Protein AF-A0A6A4ZCH8-F1 (afdb_monomer_lite)

pLDDT: mean 85.89, std 14.18, range [42.31, 97.75]

Radius of gyration: 20.68 Å; chains: 1; bounding box: 40×37×59 Å

Structure (mmCIF, N/CA/C/O backbone):
data_AF-A0A6A4ZCH8-F1
#
_entry.id   AF-A0A6A4ZCH8-F1
#
loop_
_atom_site.group_PDB
_atom_site.id
_atom_site.type_symbol
_atom_site.label_atom_id
_atom_site.label_alt_id
_atom_site.label_comp_id
_atom_site.label_asym_id
_atom_site.label_entity_id
_atom_site.label_seq_id
_atom_site.pdbx_PDB_ins_code
_atom_site.Cartn_x
_atom_site.Cartn_y
_atom_site.Cartn_z
_atom_site.occupancy
_atom_site.B_iso_or_equiv
_atom_site.auth_seq_id
_atom_site.auth_comp_id
_atom_site.auth_asym_id
_atom_site.auth_atom_id
_atom_site.pdbx_PDB_model_num
ATOM 1 N N . MET A 1 1 ? 14.611 3.017 -36.657 1.00 42.56 1 MET A N 1
ATOM 2 C CA . MET A 1 1 ? 15.796 3.720 -36.101 1.00 42.56 1 MET A CA 1
ATOM 3 C C . MET A 1 1 ? 15.612 5.231 -35.934 1.00 42.56 1 MET A C 1
ATOM 5 O O . MET A 1 1 ? 16.175 5.762 -34.991 1.00 42.56 1 MET A O 1
ATOM 9 N N . ALA A 1 2 ? 14.803 5.923 -36.749 1.00 42.31 2 ALA A N 1
ATOM 10 C CA . ALA A 1 2 ? 14.613 7.381 -36.646 1.00 42.31 2 ALA A CA 1
ATOM 11 C C . ALA A 1 2 ? 13.888 7.877 -35.369 1.00 42.31 2 ALA A C 1
ATOM 13 O O . ALA A 1 2 ? 14.090 9.011 -34.952 1.00 42.31 2 ALA A O 1
ATOM 14 N N . HIS A 1 3 ? 13.095 7.033 -34.698 1.00 43.25 3 HIS A N 1
ATOM 15 C CA . HIS A 1 3 ? 12.335 7.431 -33.501 1.00 43.25 3 HIS A CA 1
ATOM 16 C C . HIS A 1 3 ? 13.214 7.636 -32.246 1.00 43.25 3 HIS A C 1
ATOM 18 O O . HIS A 1 3 ? 12.870 8.424 -31.367 1.00 43.25 3 HIS A O 1
ATOM 24 N N . ARG A 1 4 ? 14.376 6.969 -32.162 1.00 46.78 4 ARG A N 1
ATOM 25 C CA . ARG A 1 4 ? 15.300 7.094 -31.016 1.00 46.78 4 ARG A CA 1
ATOM 26 C C . ARG A 1 4 ? 15.985 8.462 -30.946 1.00 46.78 4 ARG A C 1
ATOM 28 O O . ARG A 1 4 ? 16.340 8.896 -29.860 1.00 46.78 4 ARG A O 1
ATOM 35 N N . HIS A 1 5 ? 16.131 9.144 -32.081 1.00 45.66 5 HIS A N 1
ATOM 36 C CA . HIS A 1 5 ? 16.853 10.415 -32.165 1.00 45.66 5 HIS A CA 1
ATOM 37 C C . HIS A 1 5 ? 15.996 11.638 -31.795 1.00 45.66 5 HIS A C 1
ATOM 39 O O . HIS A 1 5 ? 16.537 12.700 -31.501 1.00 45.66 5 HIS A O 1
ATOM 45 N N . LEU A 1 6 ? 14.665 11.493 -31.794 1.00 48.25 6 LEU A N 1
ATOM 46 C CA . LEU A 1 6 ? 13.729 12.555 -31.402 1.00 48.25 6 LEU A CA 1
ATOM 47 C C . LEU A 1 6 ? 13.490 12.609 -29.886 1.00 48.25 6 LEU A C 1
ATOM 49 O O . LEU A 1 6 ? 13.132 13.658 -29.366 1.00 48.25 6 LEU A O 1
ATOM 53 N N . LEU A 1 7 ? 13.727 11.506 -29.169 1.00 52.22 7 LEU A N 1
ATOM 54 C CA . LEU A 1 7 ? 13.588 11.439 -27.708 1.00 52.22 7 LEU A CA 1
ATOM 55 C C . LEU A 1 7 ? 14.870 11.837 -26.959 1.00 52.22 7 LEU A C 1
ATOM 57 O O . LEU A 1 7 ? 14.805 12.143 -25.775 1.00 52.22 7 LEU A O 1
ATOM 61 N N . SER A 1 8 ? 16.022 11.884 -27.636 1.00 47.22 8 SER A N 1
ATOM 62 C CA . SER A 1 8 ? 17.296 12.304 -27.034 1.00 47.22 8 SER A CA 1
ATOM 63 C C . SER A 1 8 ? 17.428 13.821 -26.851 1.00 47.22 8 SER A C 1
ATOM 65 O O . SER A 1 8 ? 18.354 14.263 -26.186 1.00 47.22 8 SER A O 1
ATOM 67 N N . HIS A 1 9 ? 16.531 14.614 -27.448 1.00 45.59 9 HIS A N 1
ATOM 68 C CA . HIS A 1 9 ? 16.488 16.075 -27.299 1.00 45.59 9 HIS A CA 1
ATOM 69 C C . HIS A 1 9 ? 15.553 16.556 -26.183 1.00 45.59 9 HIS A C 1
ATOM 71 O O . HIS A 1 9 ? 15.500 17.753 -25.911 1.00 45.59 9 HIS A O 1
ATOM 77 N N . LEU A 1 10 ? 14.839 15.645 -25.514 1.00 52.84 10 LEU A N 1
ATOM 78 C CA . LEU A 1 10 ? 14.157 15.953 -24.262 1.00 52.84 10 LEU A CA 1
ATOM 79 C C . LEU A 1 10 ? 15.177 15.799 -23.121 1.00 52.84 10 LEU A C 1
ATOM 81 O O . LEU A 1 10 ? 15.120 14.857 -22.332 1.00 52.84 10 LEU A O 1
ATOM 85 N N . GLU A 1 11 ? 16.166 16.697 -23.074 1.00 52.75 11 GLU A N 1
ATOM 86 C CA . GLU A 1 11 ? 16.936 16.906 -21.848 1.00 52.75 11 GLU A CA 1
ATOM 87 C C . GLU A 1 11 ? 15.919 17.253 -20.764 1.00 52.75 11 GLU A C 1
ATOM 89 O O . GLU A 1 11 ? 15.255 18.290 -20.811 1.00 52.75 11 GLU A O 1
ATOM 94 N N . TRP A 1 12 ? 15.709 16.319 -19.838 1.00 52.81 12 TRP A N 1
ATOM 95 C CA . TRP A 1 12 ? 14.793 16.529 -18.734 1.00 52.81 12 TRP A CA 1
ATOM 96 C C . TRP A 1 12 ? 15.227 17.801 -18.003 1.00 52.81 12 TRP A C 1
ATOM 98 O O . TRP A 1 12 ? 16.414 17.930 -17.688 1.00 52.81 12 TRP A O 1
ATOM 108 N N . PRO A 1 13 ? 14.312 18.749 -17.728 1.00 57.28 13 PRO A N 1
ATOM 109 C CA . PRO A 1 13 ? 14.676 19.922 -16.956 1.00 57.28 13 PRO A CA 1
ATOM 110 C C . PRO A 1 13 ? 15.295 19.447 -15.631 1.00 57.28 13 PRO A C 1
ATOM 112 O O . PRO A 1 13 ? 14.800 18.474 -15.058 1.00 57.28 13 PRO A O 1
ATOM 115 N N . PRO A 1 14 ? 16.352 20.096 -15.114 1.00 56.94 14 PRO A N 1
ATOM 116 C CA . PRO A 1 14 ? 17.042 19.680 -13.882 1.00 56.94 14 PRO A CA 1
ATOM 117 C C . PRO A 1 14 ? 16.095 19.549 -12.671 1.00 56.94 14 PRO A C 1
ATOM 119 O O . PRO A 1 14 ? 16.378 18.842 -11.703 1.00 56.94 14 PRO A O 1
ATOM 122 N N . GLU A 1 15 ? 14.925 20.183 -12.754 1.00 59.00 15 GLU A N 1
ATOM 123 C CA . GLU A 1 15 ? 13.796 20.022 -11.841 1.00 59.00 15 GLU A CA 1
ATOM 124 C C . GLU A 1 15 ? 13.321 18.563 -11.719 1.00 59.00 15 GLU A C 1
ATOM 126 O O . GLU A 1 15 ? 13.003 18.119 -10.618 1.00 59.00 15 GLU A O 1
ATOM 131 N N . ALA A 1 16 ? 13.318 17.789 -12.808 1.00 63.53 16 ALA A N 1
ATOM 132 C CA . ALA A 1 16 ? 12.866 16.399 -12.831 1.00 63.53 16 ALA A CA 1
ATOM 133 C C . ALA A 1 16 ? 13.786 15.460 -12.036 1.00 63.53 16 ALA A C 1
ATOM 135 O O . ALA A 1 16 ? 13.301 14.605 -11.292 1.00 63.53 16 ALA A O 1
ATOM 136 N N . GLU A 1 17 ? 15.106 15.646 -12.120 1.00 63.34 17 GLU A N 1
ATOM 137 C CA . GLU A 1 17 ? 16.062 14.845 -11.344 1.00 63.34 17 GLU A CA 1
ATOM 138 C C . GLU A 1 17 ? 16.008 15.197 -9.849 1.00 63.34 17 GLU A C 1
ATOM 140 O O . GLU A 1 17 ? 16.001 14.309 -8.991 1.00 63.34 17 GLU A O 1
ATOM 145 N N . GLY A 1 18 ? 15.865 16.488 -9.523 1.00 67.94 18 GLY A N 1
ATOM 146 C CA . GLY A 1 18 ? 15.655 16.941 -8.146 1.00 67.94 18 GLY A CA 1
ATOM 147 C C . GLY A 1 18 ? 14.339 16.435 -7.541 1.00 67.94 18 GLY A C 1
ATOM 148 O O . GLY A 1 18 ? 14.295 16.080 -6.359 1.00 67.94 18 GLY A O 1
ATOM 149 N N . MET A 1 19 ? 13.272 16.357 -8.341 1.00 77.81 19 MET A N 1
ATOM 150 C CA . MET A 1 19 ? 11.987 15.785 -7.929 1.00 77.81 19 MET A CA 1
ATOM 151 C C . MET A 1 19 ? 12.079 14.277 -7.684 1.00 77.81 19 MET A C 1
ATOM 153 O O . MET A 1 19 ? 11.515 13.801 -6.698 1.00 77.81 19 MET A O 1
ATOM 157 N N . LEU A 1 20 ? 12.841 13.537 -8.497 1.00 82.75 20 LEU A N 1
ATOM 158 C CA . LEU A 1 20 ? 13.039 12.097 -8.316 1.00 82.75 20 LEU A CA 1
ATOM 159 C C . LEU A 1 20 ? 13.720 11.776 -6.980 1.00 82.75 20 LEU A C 1
ATOM 161 O O . LEU A 1 20 ? 13.224 10.946 -6.220 1.00 82.75 20 LEU A O 1
ATOM 165 N N . PHE A 1 21 ? 14.822 12.462 -6.657 1.00 83.50 21 PHE A N 1
ATOM 166 C CA . PHE A 1 21 ? 15.519 12.257 -5.383 1.00 83.50 21 PHE A CA 1
ATOM 167 C C . PHE A 1 21 ? 14.603 12.541 -4.187 1.00 83.50 21 PHE A C 1
ATOM 169 O O . PHE A 1 21 ? 14.501 11.729 -3.265 1.00 83.50 21 PHE A O 1
ATOM 176 N N . ARG A 1 22 ? 13.880 13.669 -4.220 1.00 87.94 22 ARG A N 1
ATOM 177 C CA . ARG A 1 22 ? 12.920 14.035 -3.166 1.00 87.94 22 ARG A CA 1
ATOM 178 C C . ARG A 1 22 ? 11.815 12.994 -3.019 1.00 87.94 22 ARG A C 1
ATOM 180 O O . ARG A 1 22 ? 11.452 12.660 -1.895 1.00 87.94 22 ARG A O 1
ATOM 187 N N . TYR A 1 23 ? 11.311 12.468 -4.131 1.00 89.12 23 TYR A N 1
ATOM 188 C CA . TYR A 1 23 ? 10.275 11.443 -4.137 1.00 89.12 23 TYR A CA 1
ATOM 189 C C . TYR A 1 23 ? 10.763 10.126 -3.521 1.00 89.12 23 TYR A C 1
ATOM 191 O O . TYR A 1 23 ? 10.093 9.575 -2.650 1.00 89.12 23 TYR A O 1
ATOM 199 N N . VAL A 1 24 ? 11.966 9.665 -3.880 1.00 92.25 24 VAL A N 1
ATOM 200 C CA . VAL A 1 24 ? 12.581 8.459 -3.294 1.00 92.25 24 VAL A CA 1
ATOM 201 C C . VAL A 1 24 ? 12.788 8.619 -1.789 1.00 92.25 24 VAL A C 1
ATOM 203 O O . VAL A 1 24 ? 12.418 7.732 -1.020 1.00 92.25 24 VAL A O 1
ATOM 206 N N . VAL A 1 25 ? 13.326 9.759 -1.347 1.00 93.44 25 VAL A N 1
ATOM 207 C CA . VAL A 1 25 ? 13.497 10.045 0.086 1.00 93.44 25 VAL A CA 1
ATOM 208 C C . VAL A 1 25 ? 12.144 10.056 0.798 1.00 93.44 25 VAL A C 1
ATOM 210 O O . VAL A 1 25 ? 12.000 9.419 1.841 1.00 93.44 25 VAL A O 1
ATOM 213 N N . ALA A 1 26 ? 11.137 10.721 0.228 1.00 94.56 26 ALA A N 1
ATOM 214 C CA . ALA A 1 26 ? 9.798 10.777 0.804 1.00 94.56 26 ALA A CA 1
ATOM 215 C C . ALA A 1 26 ? 9.174 9.381 0.945 1.00 94.56 26 ALA A C 1
ATOM 217 O O . ALA A 1 26 ? 8.614 9.066 1.995 1.00 94.56 26 ALA A O 1
ATOM 218 N N . LEU A 1 27 ? 9.313 8.522 -0.067 1.00 93.88 27 LEU A N 1
ATOM 219 C CA . LEU A 1 27 ? 8.819 7.149 -0.012 1.00 93.88 27 LEU A CA 1
ATOM 220 C C . LEU A 1 27 ? 9.573 6.297 1.017 1.00 93.88 27 LEU A C 1
ATOM 222 O O . LEU A 1 27 ? 8.938 5.548 1.755 1.00 93.88 27 LEU A O 1
ATOM 226 N N . ALA A 1 28 ? 10.901 6.420 1.106 1.00 95.44 28 ALA A N 1
ATOM 227 C CA . ALA A 1 28 ? 11.710 5.683 2.080 1.00 95.44 28 ALA A CA 1
ATOM 228 C C . ALA A 1 28 ? 11.351 6.072 3.518 1.00 95.44 28 ALA A C 1
ATOM 230 O O . ALA A 1 28 ? 11.129 5.207 4.368 1.00 95.44 28 ALA A O 1
ATOM 231 N N . VAL A 1 29 ? 11.216 7.374 3.777 1.00 96.38 29 VAL A N 1
ATOM 232 C CA . VAL A 1 29 ? 10.778 7.888 5.077 1.00 96.38 29 VAL A CA 1
ATOM 233 C C . VAL A 1 29 ? 9.337 7.461 5.363 1.00 96.38 29 VAL A C 1
ATOM 235 O O . VAL A 1 29 ? 9.047 7.009 6.467 1.00 96.38 29 VAL A O 1
ATOM 238 N N . SER A 1 30 ? 8.442 7.517 4.373 1.00 96.00 30 SER A N 1
ATOM 239 C CA . SER A 1 30 ? 7.061 7.037 4.504 1.00 96.00 30 SER A CA 1
ATOM 240 C C . SER A 1 30 ? 7.004 5.551 4.868 1.00 96.00 30 SER A C 1
ATOM 242 O O . SER A 1 30 ? 6.333 5.193 5.836 1.00 96.00 30 SER A O 1
ATOM 244 N N . ALA A 1 31 ? 7.743 4.688 4.164 1.00 95.94 31 ALA A N 1
ATOM 245 C CA . ALA A 1 31 ? 7.822 3.260 4.464 1.00 95.94 31 ALA A CA 1
ATOM 246 C C . ALA A 1 31 ? 8.366 3.013 5.883 1.00 95.94 31 ALA A C 1
ATOM 248 O O . ALA A 1 31 ? 7.784 2.244 6.645 1.00 95.94 31 ALA A O 1
ATOM 249 N N . GLY A 1 32 ? 9.432 3.716 6.277 1.00 95.25 32 GLY A N 1
ATOM 250 C CA . GLY A 1 32 ? 10.000 3.605 7.621 1.00 95.25 32 GLY A CA 1
ATOM 251 C C . GLY A 1 32 ? 9.029 4.040 8.722 1.00 95.25 32 GLY A C 1
ATOM 252 O O . GLY A 1 32 ? 8.837 3.317 9.699 1.00 95.25 32 GLY A O 1
ATOM 253 N N . MET A 1 33 ? 8.376 5.195 8.560 1.00 95.62 33 MET A N 1
ATOM 254 C CA . MET A 1 33 ? 7.428 5.721 9.547 1.00 95.62 33 MET A CA 1
ATOM 255 C C . MET A 1 33 ? 6.190 4.836 9.667 1.00 95.62 33 MET A C 1
ATOM 257 O O . MET A 1 33 ? 5.816 4.480 10.778 1.00 95.62 33 MET A O 1
ATOM 261 N N . THR A 1 34 ? 5.588 4.434 8.546 1.00 95.94 34 THR A N 1
ATOM 262 C CA . THR A 1 34 ? 4.388 3.578 8.537 1.00 95.94 34 THR A CA 1
ATOM 263 C C . THR A 1 34 ? 4.662 2.216 9.178 1.00 95.94 34 THR A C 1
ATOM 265 O O . THR A 1 34 ? 3.870 1.763 10.008 1.00 95.94 34 THR A O 1
ATOM 268 N N . LEU A 1 35 ? 5.817 1.605 8.891 1.00 94.81 35 LEU A N 1
ATOM 269 C CA . LEU A 1 35 ? 6.256 0.367 9.536 1.00 94.81 35 LEU A CA 1
ATOM 270 C C . LEU A 1 35 ? 6.502 0.561 11.038 1.00 94.81 35 LEU A C 1
ATOM 272 O O . LEU A 1 35 ? 6.028 -0.229 11.854 1.00 94.81 35 LEU A O 1
ATOM 276 N N . CYS A 1 36 ? 7.201 1.634 11.417 1.00 95.81 36 CYS A N 1
ATOM 277 C CA . CYS A 1 36 ? 7.450 1.966 12.817 1.00 95.81 36 CYS A CA 1
ATOM 278 C C . CYS A 1 36 ? 6.134 2.151 13.584 1.00 95.81 36 CYS A C 1
ATOM 280 O O . CYS A 1 36 ? 5.974 1.594 14.669 1.00 95.81 36 CYS A O 1
ATOM 282 N N . THR A 1 37 ? 5.151 2.851 13.011 1.00 94.25 37 THR A N 1
ATOM 283 C CA . THR A 1 37 ? 3.818 3.010 13.608 1.00 94.25 37 THR A CA 1
ATOM 284 C C . THR A 1 37 ? 3.121 1.660 13.787 1.00 94.25 37 THR A C 1
ATOM 286 O O . THR A 1 37 ? 2.575 1.405 14.862 1.00 94.25 37 THR A O 1
ATOM 289 N N . CYS A 1 38 ? 3.188 0.770 12.788 1.00 93.12 38 CYS A N 1
ATOM 290 C CA . CYS A 1 38 ? 2.625 -0.583 12.877 1.00 93.12 38 CYS A CA 1
ATOM 291 C C . CYS A 1 38 ? 3.160 -1.362 14.088 1.00 93.12 38 CYS A C 1
ATOM 293 O O . CYS A 1 38 ? 2.380 -2.029 14.761 1.00 93.12 38 CYS A O 1
ATOM 295 N N . PHE A 1 39 ? 4.455 -1.250 14.398 1.00 92.75 39 PHE A N 1
ATOM 296 C CA . PHE A 1 39 ? 5.066 -1.968 15.524 1.00 92.75 39 PHE A CA 1
ATOM 297 C C . PHE A 1 39 ? 4.951 -1.256 16.876 1.00 92.75 39 PHE A C 1
ATOM 299 O O . PHE A 1 39 ? 4.810 -1.915 17.903 1.00 92.75 39 PHE A O 1
ATOM 306 N N . THR A 1 40 ? 5.045 0.074 16.901 1.00 92.31 40 THR A N 1
ATOM 307 C CA . THR A 1 40 ? 5.157 0.844 18.154 1.00 92.31 40 THR A CA 1
ATOM 308 C C . THR A 1 40 ? 3.808 1.289 18.711 1.00 92.31 40 THR A C 1
ATOM 310 O O . THR A 1 40 ? 3.615 1.286 19.925 1.00 92.31 40 THR A O 1
ATOM 313 N N . VAL A 1 41 ? 2.862 1.655 17.842 1.00 92.94 41 VAL A N 1
ATOM 314 C CA . VAL A 1 41 ? 1.561 2.217 18.244 1.00 92.94 41 VAL A CA 1
ATOM 315 C C . VAL A 1 41 ? 0.504 1.123 18.355 1.00 92.94 41 VAL A C 1
ATOM 317 O O . VAL A 1 41 ? -0.287 1.094 19.300 1.00 92.94 41 VAL A O 1
ATOM 320 N N . PHE A 1 42 ? 0.486 0.196 17.400 1.00 91.12 42 PHE A N 1
ATOM 321 C CA . PHE A 1 42 ? -0.587 -0.781 17.276 1.00 91.12 42 PHE A CA 1
ATOM 322 C C . PHE A 1 42 ? -0.254 -2.096 17.980 1.00 91.12 42 PHE A C 1
ATOM 324 O O . PHE A 1 42 ? 0.262 -3.045 17.393 1.00 91.12 42 PHE A O 1
ATOM 331 N N . LYS A 1 43 ? -0.622 -2.186 19.261 1.00 91.06 43 LYS A N 1
ATOM 332 C CA . LYS A 1 43 ? -0.575 -3.456 19.999 1.00 91.06 43 LYS A CA 1
ATOM 333 C C . LYS A 1 43 ? -1.547 -4.462 19.384 1.00 91.06 43 LYS A C 1
ATOM 335 O O . LYS A 1 43 ? -2.736 -4.177 19.244 1.00 91.06 43 LYS A O 1
ATOM 340 N N . TRP A 1 44 ? -1.056 -5.659 19.078 1.00 87.56 44 TRP A N 1
ATOM 341 C CA . TRP A 1 44 ? -1.806 -6.688 18.349 1.00 87.56 44 TRP A CA 1
ATOM 342 C C . TRP A 1 44 ? -3.131 -7.095 19.010 1.00 87.56 44 TRP A C 1
ATOM 344 O O . TRP A 1 44 ? -4.120 -7.355 18.323 1.00 87.56 44 TRP A O 1
ATOM 354 N N . GLU A 1 45 ? -3.175 -7.102 20.342 1.00 87.88 45 GLU A N 1
ATOM 355 C CA . GLU A 1 45 ? -4.394 -7.376 21.111 1.00 87.88 45 GLU A CA 1
ATOM 356 C C . GLU A 1 45 ? -5.497 -6.350 20.818 1.00 87.88 45 GLU A C 1
ATOM 358 O O . GLU A 1 45 ? -6.651 -6.730 20.617 1.00 87.88 45 GLU A O 1
ATOM 363 N N . ASN A 1 46 ? -5.128 -5.071 20.700 1.00 86.62 46 ASN A N 1
ATOM 364 C CA . ASN A 1 46 ? -6.047 -3.970 20.407 1.00 86.62 46 ASN A CA 1
ATOM 365 C C . ASN A 1 46 ? -6.452 -3.943 18.931 1.00 86.62 46 ASN A C 1
ATOM 367 O O . ASN A 1 46 ? -7.610 -3.696 18.614 1.00 86.62 46 ASN A O 1
ATOM 371 N N . VAL A 1 47 ? -5.518 -4.248 18.025 1.00 88.94 47 VAL A N 1
ATOM 372 C CA . VAL A 1 47 ? -5.781 -4.330 16.576 1.00 88.94 47 VAL A CA 1
ATOM 373 C C . VAL A 1 47 ? -6.889 -5.338 16.274 1.00 88.94 47 VAL A C 1
ATOM 375 O O . VAL A 1 47 ? -7.737 -5.087 15.424 1.00 88.94 47 VAL A O 1
ATOM 378 N N . LYS A 1 48 ? -6.904 -6.473 16.982 1.00 87.50 48 LYS A N 1
ATOM 379 C CA . LYS A 1 48 ? -7.898 -7.537 16.780 1.00 87.50 48 LYS A CA 1
ATOM 380 C C . LYS A 1 48 ? -9.213 -7.313 17.516 1.00 87.50 48 LYS A C 1
ATOM 382 O O . LYS A 1 48 ? -10.243 -7.832 17.086 1.00 87.50 48 LYS A O 1
ATOM 387 N N . SER A 1 49 ? -9.180 -6.641 18.662 1.00 83.81 49 SER A N 1
ATOM 388 C CA . SER A 1 49 ? -10.365 -6.459 19.501 1.00 83.81 49 SER A CA 1
ATOM 389 C C . SER A 1 49 ? -11.185 -5.241 19.089 1.00 83.81 49 SER A C 1
ATOM 391 O O . SER A 1 49 ? -12.411 -5.281 19.187 1.00 83.81 49 SER A O 1
ATOM 393 N N . ASP A 1 50 ? -10.530 -4.198 18.581 1.00 87.88 50 ASP A N 1
ATOM 394 C CA . ASP A 1 50 ? -11.141 -2.910 18.303 1.00 87.88 50 ASP A CA 1
ATOM 395 C C . ASP A 1 50 ? -11.050 -2.544 16.817 1.00 87.88 50 ASP A C 1
ATOM 397 O O . ASP A 1 50 ? -9.981 -2.250 16.282 1.00 87.88 50 ASP A O 1
ATOM 401 N N . ALA A 1 51 ? -12.221 -2.481 16.176 1.00 87.94 51 ALA A N 1
ATOM 402 C CA . ALA A 1 51 ? -12.379 -2.109 14.775 1.00 87.94 51 ALA A CA 1
ATOM 403 C C . ALA A 1 51 ? -11.629 -0.832 14.364 1.00 87.94 51 ALA A C 1
ATOM 405 O O . ALA A 1 51 ? -10.996 -0.850 13.318 1.00 87.94 51 ALA A O 1
ATOM 406 N N . GLY A 1 52 ? -11.632 0.239 15.164 1.00 89.31 52 GLY A N 1
ATOM 407 C CA . GLY A 1 52 ? -10.947 1.473 14.760 1.00 89.31 52 GLY A CA 1
ATOM 408 C C . GLY A 1 52 ? -9.420 1.401 14.905 1.00 89.31 52 GLY A C 1
ATOM 409 O O . GLY A 1 52 ? -8.700 2.045 14.147 1.00 89.31 52 GLY A O 1
ATOM 410 N N . HIS A 1 53 ? -8.902 0.587 15.836 1.00 91.69 53 HIS A N 1
ATOM 411 C CA . HIS A 1 53 ? -7.467 0.284 15.896 1.00 91.69 53 HIS A CA 1
ATOM 412 C C . HIS A 1 53 ? -7.065 -0.617 14.724 1.00 91.69 53 HIS A C 1
ATOM 414 O O . HIS A 1 53 ? -6.051 -0.363 14.077 1.00 91.69 53 HIS A O 1
ATOM 420 N N . GLY A 1 54 ? -7.888 -1.624 14.417 1.00 93.12 54 GLY A N 1
ATOM 421 C CA . GLY A 1 54 ? -7.701 -2.522 13.282 1.00 93.12 54 GLY A CA 1
ATOM 422 C C . GLY A 1 54 ? -7.696 -1.799 11.936 1.00 93.12 54 GLY A C 1
ATOM 423 O O . GLY A 1 54 ? -6.791 -2.008 11.133 1.00 93.12 54 GLY A O 1
ATOM 424 N N . THR A 1 55 ? -8.650 -0.898 11.694 1.00 94.81 55 THR A N 1
ATOM 425 C CA . THR A 1 55 ? -8.734 -0.151 10.428 1.00 94.81 55 THR A CA 1
ATOM 426 C C . THR A 1 55 ? -7.553 0.791 10.254 1.00 94.81 55 THR A C 1
ATOM 428 O O . THR A 1 55 ? -6.973 0.836 9.175 1.00 94.81 55 THR A O 1
ATOM 431 N N . MET A 1 56 ? -7.142 1.500 11.312 1.00 94.94 56 MET A N 1
ATOM 432 C CA . MET A 1 56 ? -5.966 2.371 11.252 1.00 94.94 56 MET A CA 1
ATOM 433 C C . MET A 1 56 ? -4.683 1.576 11.023 1.00 94.94 56 MET A C 1
ATOM 435 O O . MET A 1 56 ? -3.875 1.968 10.186 1.00 94.94 56 MET A O 1
ATOM 439 N N . PHE A 1 57 ? -4.516 0.434 11.696 1.00 96.38 57 PHE A N 1
ATOM 440 C CA . PHE A 1 57 ? -3.396 -0.466 11.430 1.00 96.38 57 PHE A CA 1
ATOM 441 C C . PHE A 1 57 ? -3.345 -0.869 9.951 1.00 96.38 57 PHE A C 1
ATOM 443 O O . PHE A 1 57 ? -2.291 -0.768 9.328 1.00 96.38 57 PHE A O 1
ATOM 450 N N . MET A 1 58 ? -4.483 -1.254 9.364 1.00 96.69 58 MET A N 1
ATOM 451 C CA . MET A 1 58 ? -4.548 -1.634 7.951 1.00 96.69 58 MET A CA 1
ATOM 452 C C . MET A 1 58 ? -4.237 -0.470 7.003 1.00 96.69 58 MET A C 1
ATOM 454 O O . MET A 1 58 ? -3.572 -0.705 5.996 1.00 96.69 58 MET A O 1
ATOM 458 N N . VAL A 1 59 ? -4.627 0.772 7.327 1.00 96.88 59 VAL A N 1
ATOM 459 C CA 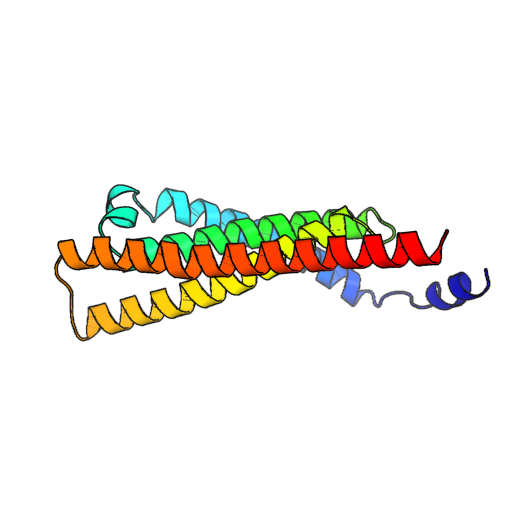. VAL A 1 59 ? -4.195 1.968 6.575 1.00 96.88 59 VAL A CA 1
ATOM 460 C C . VAL A 1 59 ? -2.670 2.043 6.547 1.00 96.88 59 VAL A C 1
ATOM 462 O O . VAL A 1 59 ? -2.089 2.074 5.466 1.00 96.88 59 VAL A O 1
ATOM 465 N N . PHE A 1 60 ? -2.017 2.038 7.714 1.00 97.06 60 PHE A N 1
ATOM 466 C CA . PHE A 1 60 ? -0.558 2.158 7.798 1.00 97.06 60 PHE A CA 1
ATOM 467 C C . PHE A 1 60 ? 0.158 0.981 7.136 1.00 97.06 60 PHE A C 1
ATOM 469 O O . PHE A 1 60 ? 1.143 1.187 6.432 1.00 97.06 60 PHE A O 1
ATOM 476 N N . PHE A 1 61 ? -0.353 -0.237 7.304 1.00 96.50 61 PHE A N 1
ATOM 477 C CA . PHE A 1 61 ? 0.209 -1.426 6.675 1.00 96.50 61 PHE A CA 1
ATOM 478 C C . PHE A 1 61 ? 0.107 -1.371 5.145 1.00 96.50 61 PHE A C 1
ATOM 480 O O . PHE A 1 61 ? 1.094 -1.607 4.451 1.00 96.50 61 PHE A O 1
ATOM 487 N N . CYS A 1 62 ? -1.057 -1.008 4.599 1.00 97.38 62 CYS A N 1
ATOM 488 C CA . CYS A 1 62 ? -1.224 -0.867 3.153 1.00 97.38 62 CYS A CA 1
ATOM 489 C C . CYS A 1 62 ? -0.351 0.267 2.601 1.00 97.38 62 CYS A C 1
ATOM 491 O O . CYS A 1 62 ? 0.243 0.112 1.538 1.00 97.38 62 CYS A O 1
ATOM 493 N N . TRP A 1 63 ? -0.216 1.367 3.348 1.00 97.00 63 TRP A N 1
ATOM 494 C CA . TRP A 1 63 ? 0.671 2.477 2.999 1.00 97.00 63 TRP A CA 1
ATOM 495 C C . TRP A 1 63 ? 2.140 2.063 2.976 1.00 97.00 63 TRP A C 1
ATOM 497 O O . TRP A 1 63 ? 2.865 2.430 2.056 1.00 97.00 63 TRP A O 1
ATOM 507 N N . PHE A 1 64 ? 2.572 1.253 3.943 1.00 97.50 64 PHE A N 1
ATOM 508 C CA . PHE A 1 64 ? 3.913 0.679 3.962 1.00 97.50 64 PHE A CA 1
ATOM 509 C C . PHE A 1 64 ? 4.182 -0.153 2.702 1.00 97.50 64 PHE A C 1
ATOM 511 O O . PHE A 1 64 ? 5.161 0.100 1.996 1.00 97.50 64 PHE A O 1
ATOM 518 N N . VAL A 1 65 ? 3.300 -1.110 2.389 1.00 97.19 65 VAL A N 1
ATOM 519 C CA . VAL A 1 65 ? 3.462 -1.983 1.214 1.00 97.19 65 VAL A CA 1
ATOM 520 C C . VAL A 1 65 ? 3.443 -1.170 -0.080 1.00 97.19 65 VAL A C 1
ATOM 522 O O . VAL A 1 65 ? 4.284 -1.390 -0.951 1.00 97.19 65 VAL A O 1
ATOM 525 N N . TRP A 1 66 ? 2.545 -0.188 -0.185 1.00 97.75 66 TRP A N 1
ATOM 526 C CA . TRP A 1 66 ? 2.489 0.730 -1.319 1.00 97.75 66 TRP A CA 1
ATOM 527 C C . TRP A 1 66 ? 3.791 1.521 -1.491 1.00 97.75 66 TRP A C 1
ATOM 529 O O . TRP A 1 66 ? 4.345 1.558 -2.592 1.00 97.75 66 TRP A O 1
ATOM 539 N N . SER A 1 67 ? 4.320 2.109 -0.414 1.00 96.94 67 SER A N 1
ATOM 540 C CA . SER A 1 67 ? 5.560 2.892 -0.456 1.00 96.94 67 SER A CA 1
ATOM 541 C C . SER A 1 67 ? 6.755 2.034 -0.876 1.00 96.94 67 SER A C 1
ATOM 543 O O . SER A 1 67 ? 7.555 2.466 -1.706 1.00 96.94 67 SER A O 1
ATOM 545 N N . VAL A 1 68 ? 6.858 0.798 -0.374 1.00 97.06 68 VAL A N 1
ATOM 546 C CA . VAL A 1 68 ? 7.906 -0.153 -0.783 1.00 97.06 68 VAL A CA 1
ATOM 547 C C . VAL A 1 68 ? 7.756 -0.553 -2.250 1.00 97.06 68 VAL A C 1
ATOM 549 O O . VAL A 1 68 ? 8.730 -0.487 -2.997 1.00 97.06 68 VAL A O 1
ATOM 552 N N . ALA A 1 69 ? 6.552 -0.917 -2.695 1.00 96.50 69 ALA A N 1
ATOM 553 C CA . ALA A 1 69 ? 6.307 -1.284 -4.090 1.00 96.50 69 ALA A CA 1
ATOM 554 C C . ALA A 1 69 ? 6.639 -0.126 -5.046 1.00 96.50 69 ALA A C 1
ATOM 556 O O . ALA A 1 69 ? 7.267 -0.333 -6.085 1.00 96.50 69 ALA A O 1
ATOM 557 N N . THR A 1 70 ? 6.305 1.105 -4.655 1.00 95.25 70 THR A N 1
ATOM 558 C CA . THR A 1 70 ? 6.604 2.319 -5.424 1.00 95.25 70 THR A CA 1
ATOM 559 C C . THR A 1 70 ? 8.104 2.621 -5.457 1.00 95.25 70 THR A C 1
ATOM 561 O O . THR A 1 70 ? 8.628 2.998 -6.507 1.00 95.25 70 THR A O 1
ATOM 564 N N . LEU A 1 71 ? 8.829 2.398 -4.355 1.00 94.38 71 LEU A N 1
ATOM 565 C CA . LEU A 1 71 ? 10.295 2.478 -4.331 1.00 94.38 71 LEU A CA 1
ATOM 566 C C . LEU A 1 71 ? 10.920 1.463 -5.279 1.00 94.38 71 LEU A C 1
ATOM 568 O O . LEU A 1 71 ? 11.733 1.836 -6.121 1.00 94.38 71 LEU A O 1
ATOM 572 N N . CYS A 1 72 ? 10.514 0.197 -5.180 1.00 94.06 72 CYS A N 1
ATOM 573 C CA . CYS A 1 72 ? 10.994 -0.855 -6.069 1.00 94.06 72 CYS A CA 1
ATOM 574 C C . CYS A 1 72 ? 10.711 -0.503 -7.532 1.00 94.06 72 CYS A C 1
ATOM 576 O O . CYS A 1 72 ? 11.604 -0.620 -8.365 1.00 94.06 72 CYS A O 1
ATOM 578 N N . ARG A 1 73 ? 9.511 0.003 -7.840 1.00 92.19 73 ARG A N 1
ATOM 579 C CA . ARG A 1 73 ? 9.142 0.449 -9.190 1.00 92.19 73 ARG A CA 1
ATOM 580 C C . ARG A 1 73 ? 10.059 1.563 -9.672 1.00 92.19 73 ARG A C 1
ATOM 582 O O . ARG A 1 73 ? 10.582 1.479 -10.775 1.00 92.19 73 ARG A O 1
ATOM 589 N N . THR A 1 74 ? 10.295 2.564 -8.829 1.00 90.31 74 THR A N 1
ATOM 590 C CA . THR A 1 74 ? 11.174 3.697 -9.144 1.00 90.31 74 THR A CA 1
ATOM 591 C C . THR A 1 74 ? 12.600 3.231 -9.435 1.00 90.31 74 THR A C 1
ATOM 593 O O . THR A 1 74 ? 13.198 3.673 -10.413 1.00 90.31 74 THR A O 1
ATOM 596 N N . LEU A 1 75 ? 13.129 2.292 -8.643 1.00 89.44 75 LEU A N 1
ATOM 597 C CA . LEU A 1 75 ? 14.444 1.697 -8.884 1.00 89.44 75 LEU A CA 1
ATOM 598 C C . LEU A 1 75 ? 14.481 0.930 -10.212 1.00 89.44 75 LEU A C 1
ATOM 600 O O . LEU A 1 75 ? 15.398 1.141 -10.998 1.00 89.44 75 LEU A O 1
ATOM 604 N N . VAL A 1 76 ? 13.472 0.099 -10.492 1.00 87.62 76 VAL A N 1
ATOM 605 C CA . VAL A 1 76 ? 13.390 -0.687 -11.735 1.00 87.62 76 VAL A CA 1
ATOM 606 C C . VAL A 1 76 ? 13.278 0.216 -12.965 1.00 87.62 76 VAL A C 1
ATOM 608 O O . VAL A 1 76 ? 13.947 -0.043 -13.962 1.00 87.62 76 VAL A O 1
ATOM 611 N N . VAL A 1 77 ? 12.474 1.282 -12.911 1.00 85.81 77 VAL A N 1
ATOM 612 C CA . VAL A 1 77 ? 12.383 2.282 -13.989 1.00 85.81 77 VAL A CA 1
ATOM 613 C C . VAL A 1 77 ? 13.742 2.946 -14.198 1.00 85.81 77 VAL A C 1
ATOM 615 O O . VAL A 1 77 ? 14.210 3.054 -15.328 1.00 85.81 77 VAL A O 1
ATOM 618 N N . TYR A 1 78 ? 14.415 3.343 -13.114 1.00 84.50 78 TYR A N 1
ATOM 619 C CA . TYR A 1 78 ? 15.720 3.993 -13.202 1.00 84.50 78 TYR A CA 1
ATOM 620 C C . TYR A 1 78 ? 16.793 3.082 -13.813 1.00 84.50 78 TYR A C 1
ATOM 622 O O . TYR A 1 78 ? 17.615 3.552 -14.595 1.00 84.50 78 TYR A O 1
ATOM 630 N N . THR A 1 79 ? 16.770 1.782 -13.505 1.00 84.31 79 THR A N 1
ATOM 631 C CA . THR A 1 79 ? 17.701 0.804 -14.093 1.00 84.31 79 THR A CA 1
ATOM 632 C C . THR A 1 79 ? 17.369 0.428 -15.539 1.00 84.31 79 THR A C 1
ATOM 634 O O . THR A 1 79 ? 18.246 -0.073 -16.232 1.00 84.31 79 THR A O 1
ATOM 637 N N . ASN A 1 80 ? 16.134 0.659 -16.002 1.00 81.88 80 ASN A N 1
ATOM 638 C CA . ASN A 1 80 ? 15.665 0.332 -17.355 1.00 81.88 80 ASN A CA 1
ATOM 639 C C . ASN A 1 80 ? 15.510 1.594 -18.216 1.00 81.88 80 ASN A C 1
ATOM 641 O O . ASN A 1 80 ? 14.406 1.966 -18.615 1.00 81.88 80 ASN A O 1
ATOM 645 N N . ASP A 1 81 ? 16.626 2.283 -18.464 1.00 77.81 81 ASP A N 1
ATOM 646 C CA . ASP A 1 81 ? 16.715 3.465 -19.337 1.00 77.81 81 ASP A CA 1
ATOM 647 C C . ASP A 1 81 ? 15.764 4.626 -18.975 1.00 77.81 81 ASP A C 1
ATOM 649 O O . ASP A 1 81 ? 15.523 5.515 -19.791 1.00 77.81 81 ASP A O 1
ATOM 653 N N . ARG A 1 82 ? 15.226 4.646 -17.743 1.00 75.19 82 ARG A N 1
ATOM 654 C CA . ARG A 1 82 ? 14.203 5.606 -17.285 1.00 75.19 82 ARG A CA 1
ATOM 655 C C . ARG A 1 82 ? 12.911 5.551 -18.116 1.00 75.19 82 ARG A C 1
ATOM 657 O O . ARG A 1 82 ? 12.132 6.504 -18.107 1.00 75.19 82 ARG A O 1
ATOM 664 N N . ILE A 1 83 ? 12.667 4.443 -18.819 1.00 74.44 83 ILE A N 1
ATOM 665 C CA . ILE A 1 83 ? 11.461 4.245 -19.623 1.00 74.44 83 ILE A CA 1
ATOM 666 C C . ILE A 1 83 ? 10.397 3.595 -18.739 1.00 74.44 83 ILE A C 1
ATOM 668 O O . ILE A 1 83 ? 10.430 2.398 -18.456 1.00 74.44 83 ILE A O 1
ATOM 672 N N . ASP A 1 84 ? 9.427 4.398 -18.313 1.00 75.12 84 ASP A N 1
ATOM 673 C CA . ASP A 1 84 ? 8.259 3.923 -17.574 1.00 75.12 84 ASP A CA 1
ATOM 674 C C . ASP A 1 84 ? 7.233 3.302 -18.536 1.00 75.12 84 ASP A C 1
ATOM 676 O O . ASP A 1 84 ? 6.264 3.938 -18.950 1.00 75.12 84 ASP A O 1
ATOM 680 N N . SER A 1 85 ? 7.503 2.065 -18.962 1.00 75.62 85 SER A N 1
ATOM 681 C CA . SER A 1 85 ? 6.648 1.310 -19.882 1.00 75.62 85 SER A CA 1
ATOM 682 C C . SER A 1 85 ? 6.040 0.081 -19.210 1.00 75.62 85 SER A C 1
ATOM 684 O O . SER A 1 85 ? 6.734 -0.722 -18.582 1.00 75.62 85 SER A O 1
ATOM 686 N N . LEU A 1 86 ? 4.736 -0.117 -19.427 1.00 79.38 86 LEU A N 1
ATOM 687 C CA . LEU A 1 86 ? 4.001 -1.326 -19.032 1.00 79.38 86 LEU A CA 1
ATOM 688 C C . LEU A 1 86 ? 4.358 -2.560 -19.885 1.00 79.38 86 LEU A C 1
ATOM 690 O O . LEU A 1 86 ? 3.857 -3.658 -19.627 1.00 79.38 86 LEU A O 1
ATOM 694 N N . GLU A 1 87 ? 5.218 -2.406 -20.893 1.00 79.75 87 GLU A N 1
ATOM 695 C CA . GLU A 1 87 ? 5.800 -3.530 -21.632 1.00 79.75 87 GLU A CA 1
ATOM 696 C C . GLU A 1 87 ? 6.800 -4.309 -20.770 1.00 79.75 87 GLU A C 1
ATOM 698 O O . GLU A 1 87 ? 6.908 -5.529 -20.898 1.00 79.75 87 GLU A O 1
ATOM 703 N N . HIS A 1 88 ? 7.496 -3.633 -19.849 1.00 83.44 88 HIS A N 1
ATOM 704 C CA . HIS A 1 88 ? 8.427 -4.296 -18.948 1.00 83.44 88 HIS A CA 1
ATOM 705 C C . HIS A 1 88 ? 7.659 -5.015 -17.832 1.00 83.44 88 HIS A C 1
ATOM 707 O O . HIS A 1 88 ? 7.046 -4.379 -16.971 1.00 83.44 88 HIS A O 1
ATOM 713 N N . LEU A 1 89 ? 7.757 -6.348 -17.800 1.00 87.44 89 LEU A N 1
ATOM 714 C CA . LEU A 1 89 ? 6.999 -7.221 -16.892 1.00 87.44 89 LEU A CA 1
ATOM 715 C C . LEU A 1 89 ? 7.070 -6.765 -15.424 1.00 87.44 89 LEU A C 1
ATOM 717 O O . LEU A 1 89 ? 6.044 -6.587 -14.774 1.00 87.44 89 LEU A O 1
ATOM 721 N N . THR A 1 90 ? 8.279 -6.498 -14.922 1.00 87.81 90 THR A N 1
ATOM 722 C CA . THR A 1 90 ? 8.486 -6.065 -13.531 1.00 87.81 90 THR A CA 1
ATOM 723 C C . THR A 1 90 ? 7.839 -4.713 -13.220 1.00 87.81 90 THR A C 1
ATOM 725 O O . THR A 1 90 ? 7.238 -4.566 -12.160 1.00 87.81 90 THR A O 1
ATOM 728 N N . ILE A 1 91 ? 7.929 -3.731 -14.129 1.00 88.88 91 ILE A N 1
ATOM 729 C CA . ILE A 1 91 ? 7.306 -2.409 -13.942 1.00 88.88 91 ILE A CA 1
ATOM 730 C C . ILE A 1 91 ? 5.788 -2.576 -13.920 1.00 88.88 91 ILE A C 1
ATOM 732 O O . ILE A 1 91 ? 5.133 -2.049 -13.027 1.00 88.88 91 ILE A O 1
ATOM 736 N N . ARG A 1 92 ? 5.238 -3.379 -14.837 1.00 91.38 92 ARG A N 1
ATOM 737 C CA . ARG A 1 92 ? 3.807 -3.685 -14.900 1.00 91.38 92 ARG A CA 1
ATOM 738 C C . ARG A 1 92 ? 3.285 -4.346 -13.624 1.00 91.38 92 ARG A C 1
ATOM 740 O O . ARG A 1 92 ? 2.303 -3.869 -13.061 1.00 91.38 92 ARG A O 1
ATOM 747 N N . HIS A 1 93 ? 3.937 -5.402 -13.134 1.00 93.25 93 HIS A N 1
ATOM 748 C CA . HIS A 1 93 ? 3.511 -6.084 -11.903 1.00 93.25 93 HIS A CA 1
ATOM 749 C C . HIS A 1 93 ? 3.612 -5.180 -10.678 1.00 93.25 93 HIS A C 1
ATOM 751 O O . HIS A 1 93 ? 2.695 -5.162 -9.859 1.00 93.25 93 HIS A O 1
ATOM 757 N N . LEU A 1 94 ? 4.675 -4.380 -10.572 1.00 93.75 94 LEU A N 1
ATOM 758 C CA . LEU A 1 94 ? 4.787 -3.392 -9.502 1.00 93.75 94 LEU A CA 1
ATOM 759 C C . LEU A 1 94 ? 3.688 -2.330 -9.601 1.00 93.75 94 LEU A C 1
ATOM 761 O O . LEU A 1 94 ? 3.113 -1.990 -8.573 1.00 93.75 94 LEU A O 1
ATOM 765 N N . THR A 1 95 ? 3.330 -1.881 -10.809 1.00 93.19 95 THR A N 1
ATOM 766 C CA . THR A 1 95 ? 2.184 -0.988 -11.029 1.00 93.19 95 THR A CA 1
ATOM 767 C C . THR A 1 95 ? 0.875 -1.628 -10.555 1.00 93.19 95 THR A C 1
ATOM 769 O O . THR A 1 95 ? 0.105 -0.983 -9.851 1.00 93.19 95 THR A O 1
ATOM 772 N N . PHE A 1 96 ? 0.618 -2.905 -10.856 1.00 95.62 96 PHE A N 1
ATOM 773 C CA . PHE A 1 96 ? -0.595 -3.586 -10.377 1.00 95.62 96 PHE A CA 1
ATOM 774 C C . PHE A 1 96 ? -0.665 -3.637 -8.850 1.00 95.62 96 PHE A C 1
ATOM 776 O O . PHE A 1 96 ? -1.724 -3.398 -8.263 1.00 95.62 96 PHE A O 1
ATOM 783 N N . VAL A 1 97 ? 0.469 -3.905 -8.198 1.00 95.94 97 VAL A N 1
ATOM 784 C CA . VAL A 1 97 ? 0.574 -3.886 -6.736 1.00 95.94 97 VAL A CA 1
ATOM 785 C C . VAL A 1 97 ? 0.312 -2.477 -6.202 1.00 95.94 97 VAL A C 1
ATOM 787 O O . VAL A 1 97 ? -0.522 -2.320 -5.310 1.00 95.94 97 VAL A O 1
ATOM 790 N N . THR A 1 98 ? 0.960 -1.444 -6.747 1.00 96.00 98 THR A N 1
ATOM 791 C CA . THR A 1 98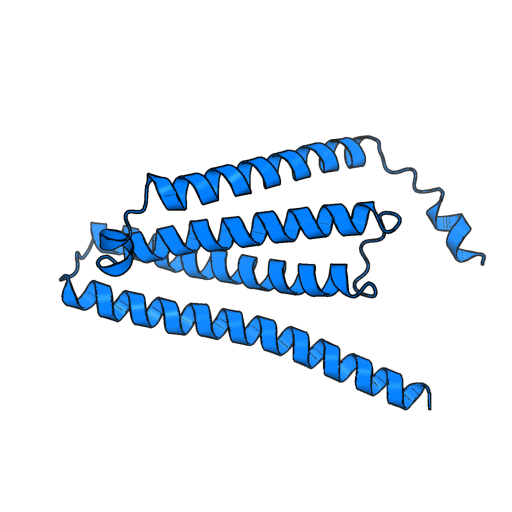 ? 0.767 -0.065 -6.275 1.00 96.00 98 THR A CA 1
ATOM 792 C C . THR A 1 98 ? -0.666 0.415 -6.480 1.00 96.00 98 THR A C 1
ATOM 794 O O . THR A 1 98 ? -1.231 1.000 -5.564 1.00 96.00 98 THR A O 1
ATOM 797 N N . GLU A 1 99 ? -1.300 0.114 -7.612 1.00 95.25 99 GLU A N 1
ATOM 798 C CA . GLU A 1 99 ? -2.707 0.464 -7.851 1.00 95.25 99 GLU A CA 1
ATOM 799 C C . GLU A 1 99 ? -3.638 -0.239 -6.858 1.00 95.25 99 GLU A C 1
ATOM 801 O O . GLU A 1 99 ? -4.509 0.384 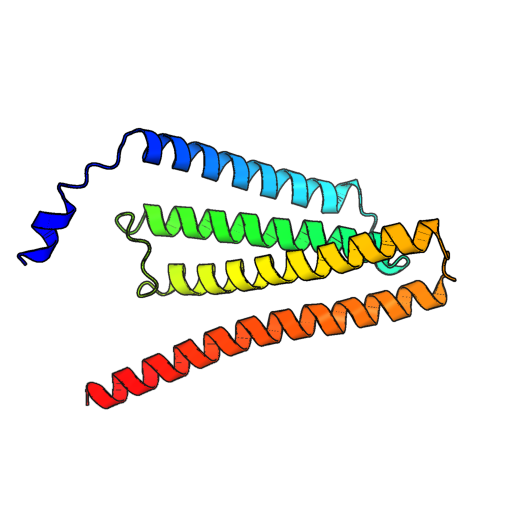-6.246 1.00 95.25 99 GLU A O 1
ATOM 806 N N . THR A 1 100 ? -3.418 -1.535 -6.628 1.00 97.06 100 THR A N 1
ATOM 807 C CA . THR A 1 100 ? -4.229 -2.322 -5.691 1.00 97.06 100 THR A CA 1
ATOM 808 C C . THR A 1 100 ? -4.133 -1.765 -4.272 1.00 97.06 100 THR A C 1
ATOM 810 O O . THR A 1 100 ? -5.155 -1.559 -3.612 1.00 97.06 100 THR A O 1
ATOM 813 N N . PHE A 1 101 ? -2.917 -1.487 -3.794 1.00 97.19 101 PHE A N 1
ATOM 814 C CA . PHE A 1 101 ? -2.718 -0.969 -2.444 1.00 97.19 101 PHE A CA 1
ATOM 815 C C . PHE A 1 101 ? -3.134 0.495 -2.301 1.00 97.19 101 PHE A C 1
ATOM 817 O O . PHE A 1 101 ? -3.643 0.850 -1.243 1.00 97.19 101 PHE A O 1
ATOM 824 N N . PHE A 1 102 ? -3.011 1.328 -3.339 1.00 95.62 102 PHE A N 1
ATOM 825 C CA . PHE A 1 102 ? -3.533 2.697 -3.307 1.00 95.62 102 PHE A CA 1
ATOM 826 C C . PHE A 1 102 ? -5.055 2.703 -3.121 1.00 95.62 102 PHE A C 1
ATOM 828 O O . PHE A 1 102 ? -5.575 3.373 -2.229 1.00 95.62 102 PHE A O 1
ATOM 835 N N . ASN A 1 103 ? -5.766 1.858 -3.873 1.00 97.19 103 ASN A N 1
ATOM 836 C CA . ASN A 1 103 ? -7.207 1.677 -3.704 1.00 97.19 103 ASN A CA 1
ATOM 837 C C . ASN A 1 103 ? -7.556 1.100 -2.322 1.00 97.19 103 ASN A C 1
ATOM 839 O O . ASN A 1 103 ? -8.489 1.571 -1.668 1.00 97.19 103 ASN A O 1
ATOM 843 N N . ALA A 1 104 ? -6.790 0.117 -1.836 1.00 97.38 104 ALA A N 1
ATOM 844 C CA . ALA A 1 104 ? -6.982 -0.443 -0.498 1.00 97.38 104 ALA A CA 1
ATOM 845 C C . ALA A 1 104 ? -6.826 0.626 0.595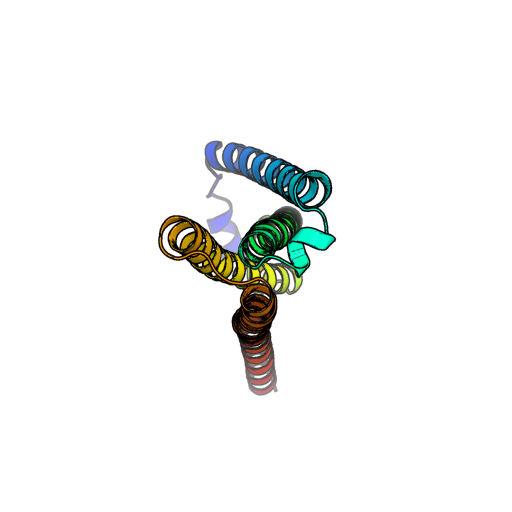 1.00 97.38 104 ALA A C 1
ATOM 847 O O . ALA A 1 104 ? -7.661 0.705 1.493 1.00 97.38 104 ALA A O 1
ATOM 848 N N . ILE A 1 105 ? -5.797 1.474 0.502 1.00 97.38 105 ILE A N 1
ATOM 849 C CA . ILE A 1 105 ? -5.572 2.604 1.409 1.00 97.38 105 ILE A CA 1
ATOM 850 C C . ILE A 1 105 ? -6.803 3.506 1.445 1.00 97.38 105 ILE A C 1
ATOM 852 O O . ILE A 1 105 ? -7.285 3.809 2.533 1.00 97.38 105 ILE A O 1
ATOM 856 N N . SER A 1 106 ? -7.342 3.903 0.287 1.00 97.19 106 SER A N 1
ATOM 857 C CA . SER A 1 106 ? -8.532 4.758 0.222 1.00 97.19 106 SER A CA 1
ATOM 858 C C . SER A 1 106 ? -9.735 4.125 0.924 1.00 97.19 106 SER A C 1
ATOM 860 O O . SER A 1 106 ? -10.399 4.784 1.724 1.00 97.19 106 SER A O 1
ATOM 862 N N . LEU A 1 107 ? -9.988 2.834 0.685 1.00 97.31 107 LEU A N 1
ATOM 863 C CA . LEU A 1 107 ? -11.070 2.091 1.338 1.00 97.31 107 LEU A CA 1
ATOM 864 C C . LEU A 1 107 ? -10.872 2.018 2.859 1.00 97.31 107 LEU A C 1
ATOM 866 O O . LEU A 1 107 ? -11.793 2.315 3.624 1.00 97.31 107 LEU A O 1
ATOM 870 N N . TRP A 1 108 ? -9.664 1.676 3.310 1.00 97.56 108 TRP A N 1
ATOM 871 C CA . TRP A 1 108 ? -9.333 1.614 4.732 1.00 97.56 108 TRP A CA 1
ATOM 872 C C . TRP A 1 108 ? -9.427 2.979 5.410 1.00 97.56 108 TRP A C 1
ATOM 874 O O . TRP A 1 108 ? -9.900 3.062 6.543 1.00 97.56 108 TRP A O 1
ATOM 884 N N . PHE A 1 109 ? -9.039 4.052 4.720 1.00 95.81 109 PHE A N 1
ATOM 885 C CA . PHE A 1 109 ? -9.109 5.414 5.239 1.00 95.81 109 PHE A CA 1
ATOM 886 C C . PHE A 1 109 ? -10.558 5.875 5.419 1.00 95.81 109 PHE A C 1
ATOM 888 O O . PHE A 1 109 ? -10.894 6.441 6.459 1.00 95.81 109 PHE A O 1
ATOM 895 N N . MET A 1 110 ? -11.441 5.564 4.463 1.00 96.38 110 MET A N 1
ATOM 896 C CA . MET A 1 110 ? -12.878 5.830 4.597 1.00 96.38 110 MET A CA 1
ATOM 897 C C . MET A 1 110 ? -13.473 5.122 5.816 1.00 96.38 110 MET A C 1
ATOM 899 O O . MET A 1 110 ? -14.182 5.740 6.612 1.00 96.38 110 MET A O 1
ATOM 903 N N . VAL A 1 111 ? -13.159 3.837 6.000 1.00 96.19 111 VAL A N 1
ATOM 904 C CA . VAL A 1 111 ? -13.669 3.079 7.148 1.00 96.19 111 VAL A CA 1
ATOM 905 C C . VAL A 1 111 ? -13.061 3.577 8.460 1.00 96.19 111 VAL A C 1
ATOM 907 O O . VAL A 1 111 ? -13.779 3.695 9.448 1.00 96.19 111 VAL A O 1
ATOM 910 N N . ALA A 1 112 ? -11.778 3.938 8.489 1.00 94.81 112 ALA A N 1
ATOM 911 C CA . ALA A 1 112 ? -11.155 4.526 9.671 1.00 94.81 112 ALA A CA 1
ATOM 912 C C . ALA A 1 112 ? -11.810 5.859 10.071 1.00 94.81 112 ALA A C 1
ATOM 914 O O . ALA A 1 112 ? -12.125 6.060 11.244 1.00 94.81 112 ALA A O 1
ATOM 915 N N . ALA A 1 113 ? -12.087 6.738 9.102 1.00 94.75 113 ALA A N 1
ATOM 916 C CA . ALA A 1 113 ? 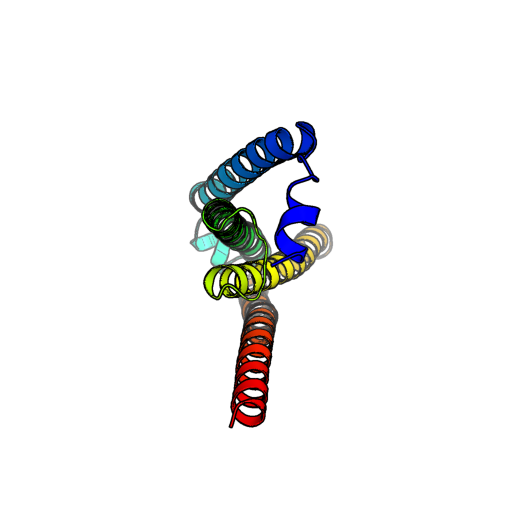-12.808 7.986 9.341 1.00 94.75 113 ALA A CA 1
ATOM 917 C C . ALA A 1 113 ? -14.221 7.726 9.891 1.00 94.75 113 ALA A C 1
ATOM 919 O O . ALA A 1 113 ? -14.633 8.347 10.874 1.00 94.75 113 ALA A O 1
ATOM 920 N N . TYR A 1 114 ? -14.930 6.749 9.319 1.00 93.88 114 TYR A N 1
ATOM 921 C CA . TYR A 1 114 ? -16.227 6.306 9.824 1.00 93.88 114 TYR A CA 1
ATOM 922 C C . TYR A 1 114 ? -16.143 5.775 11.265 1.00 93.88 114 TYR A C 1
ATOM 924 O O . TYR A 1 114 ? -16.981 6.115 12.098 1.00 93.88 114 TYR A O 1
ATOM 932 N N . GLU A 1 115 ? -15.127 4.977 11.599 1.00 93.31 115 GLU A N 1
ATOM 933 C CA . GLU A 1 115 ? -14.905 4.467 12.955 1.00 93.31 115 GLU A CA 1
ATOM 934 C C . GLU A 1 115 ? -14.614 5.595 13.955 1.00 93.31 115 GLU A C 1
ATOM 936 O O . GLU A 1 115 ? -15.145 5.569 15.067 1.00 93.31 115 GLU A O 1
ATOM 941 N N . PHE A 1 116 ? -13.834 6.610 13.573 1.00 90.44 116 PHE A N 1
ATOM 942 C CA . PHE A 1 116 ? -13.585 7.780 14.419 1.00 90.44 116 PHE A CA 1
ATOM 943 C C . PHE A 1 116 ? -14.851 8.590 14.675 1.00 90.44 116 PHE A C 1
ATOM 945 O O . PHE A 1 116 ? -15.173 8.871 15.832 1.00 90.44 116 PHE A O 1
ATOM 952 N N . GLN A 1 117 ? -15.606 8.901 13.620 1.00 92.31 117 GLN A N 1
ATOM 953 C CA . GLN A 1 117 ? -16.880 9.600 13.745 1.00 92.31 117 GLN A CA 1
ATOM 954 C C . GLN A 1 117 ? -17.858 8.799 14.610 1.00 92.31 117 GLN A C 1
ATOM 956 O O . GLN A 1 117 ? -18.495 9.342 15.514 1.00 92.31 117 GLN A O 1
ATOM 961 N N . ARG A 1 118 ? -17.966 7.488 14.374 1.00 90.12 118 ARG A N 1
ATOM 962 C CA . ARG A 1 118 ? -18.894 6.643 15.119 1.00 90.12 118 ARG A CA 1
ATOM 963 C C . ARG A 1 118 ? -18.498 6.517 16.585 1.00 90.12 118 ARG A C 1
ATOM 965 O O . ARG A 1 118 ? -19.380 6.560 17.429 1.00 90.12 118 ARG A O 1
ATOM 972 N N . ARG A 1 119 ? -17.210 6.402 16.917 1.00 87.38 119 ARG A N 1
ATOM 973 C CA . ARG A 1 119 ? -16.757 6.397 18.319 1.00 87.38 119 ARG A CA 1
ATOM 974 C C . ARG A 1 119 ? -17.173 7.664 19.067 1.00 87.38 119 ARG A C 1
ATOM 976 O O . ARG A 1 119 ? -17.508 7.565 20.241 1.00 87.38 119 ARG A O 1
ATOM 983 N N . ALA A 1 120 ? -17.176 8.817 18.395 1.00 88.38 120 ALA A N 1
ATOM 984 C CA . ALA A 1 120 ? -17.598 10.082 18.990 1.00 88.38 120 ALA A CA 1
ATOM 985 C C . ALA A 1 120 ? -19.124 10.189 19.171 1.00 88.38 120 ALA A C 1
ATOM 987 O O . ALA A 1 120 ? -19.573 10.775 20.151 1.00 88.38 120 ALA A O 1
ATOM 988 N N . LEU A 1 121 ? -19.916 9.637 18.243 1.00 89.94 121 LEU A N 1
ATOM 989 C CA . LEU A 1 121 ? -21.377 9.811 18.225 1.00 89.94 121 LEU A CA 1
ATOM 990 C C . LEU A 1 121 ? -22.157 8.641 18.847 1.00 89.94 121 LEU A C 1
ATOM 992 O O . LEU A 1 121 ? -23.111 8.862 19.585 1.00 89.94 121 LEU A O 1
ATOM 996 N N . CYS A 1 122 ? -21.766 7.402 18.548 1.00 86.50 122 CYS A N 1
ATOM 997 C CA . CYS A 1 122 ? -22.467 6.172 18.925 1.00 86.50 122 CYS A CA 1
ATOM 998 C C . CYS A 1 122 ? -21.456 5.044 19.236 1.00 86.50 122 CYS A C 1
ATOM 1000 O O . CYS A 1 122 ? -21.179 4.204 18.366 1.00 86.50 122 CYS A O 1
ATOM 1002 N N . PRO A 1 123 ? -20.879 5.000 20.453 1.00 84.88 123 PRO A N 1
ATOM 1003 C CA . PRO A 1 123 ? -19.913 3.973 20.835 1.00 84.88 123 PRO A CA 1
ATOM 1004 C C . PRO A 1 123 ? -20.529 2.566 20.782 1.00 84.88 123 PRO A C 1
ATOM 1006 O O . PRO A 1 123 ? -21.729 2.375 20.979 1.00 84.88 123 PRO A O 1
ATOM 1009 N N . ARG A 1 124 ? -19.701 1.564 20.472 1.00 82.44 124 ARG A N 1
ATOM 1010 C CA . ARG A 1 124 ? -20.131 0.193 20.163 1.00 82.44 124 ARG A CA 1
ATOM 1011 C C . ARG A 1 124 ? -19.672 -0.793 21.244 1.00 82.44 124 ARG A C 1
ATOM 1013 O O . ARG A 1 124 ? -18.631 -0.613 21.863 1.00 82.44 124 ARG A O 1
ATOM 1020 N N . ASN A 1 125 ? -20.434 -1.874 21.420 1.00 80.44 125 ASN A N 1
ATOM 1021 C CA . ASN A 1 125 ? -20.087 -2.980 22.321 1.00 80.44 125 ASN A CA 1
ATOM 1022 C C . ASN A 1 125 ? -18.963 -3.857 21.737 1.00 80.44 125 ASN A C 1
ATOM 1024 O O . ASN A 1 125 ? -18.947 -4.134 20.536 1.00 80.44 125 ASN A O 1
ATOM 1028 N N . GLU A 1 126 ? -18.084 -4.400 22.582 1.00 75.31 126 GLU A N 1
ATOM 1029 C CA . GLU A 1 126 ? -16.873 -5.139 22.171 1.00 75.31 126 GLU A CA 1
ATOM 1030 C C . GLU A 1 126 ? -17.114 -6.286 21.171 1.00 75.31 126 GLU A C 1
ATOM 1032 O O . GLU A 1 126 ? -16.394 -6.418 20.180 1.00 75.31 126 GLU A O 1
ATOM 1037 N N . ARG A 1 127 ? -18.163 -7.104 21.360 1.00 77.31 127 ARG A N 1
ATOM 1038 C CA . ARG A 1 127 ? -18.495 -8.198 20.419 1.00 77.31 127 ARG A CA 1
ATOM 1039 C C . ARG A 1 127 ? -18.787 -7.682 19.010 1.00 77.31 127 ARG A C 1
ATOM 1041 O O . ARG A 1 127 ? -18.421 -8.318 18.027 1.00 77.31 127 ARG A O 1
ATOM 1048 N N . SER A 1 128 ? -19.416 -6.515 18.912 1.00 81.31 128 SER A N 1
ATOM 1049 C CA . SER A 1 128 ? -19.748 -5.896 17.633 1.00 81.31 128 SER A CA 1
ATOM 1050 C C . SER A 1 128 ? -18.502 -5.324 16.940 1.00 81.31 128 SER A C 1
ATOM 1052 O O . SER A 1 128 ? -18.466 -5.310 15.711 1.00 81.31 128 SER A O 1
ATOM 1054 N N . HIS A 1 129 ? -17.451 -4.925 17.679 1.00 85.81 129 HIS A N 1
ATOM 1055 C CA . HIS A 1 129 ? -16.177 -4.495 17.076 1.00 85.81 129 HIS A CA 1
ATOM 1056 C C . HIS A 1 129 ? -15.523 -5.628 16.278 1.00 85.81 129 HIS A C 1
ATOM 1058 O O . HIS A 1 129 ? -15.181 -5.426 15.114 1.00 85.81 129 HIS A O 1
ATOM 1064 N N . ARG A 1 130 ? -15.412 -6.829 16.859 1.00 85.19 130 ARG A N 1
ATOM 1065 C CA . ARG A 1 130 ? -14.770 -7.979 16.196 1.00 85.19 130 ARG A CA 1
ATOM 1066 C C . ARG A 1 130 ? -15.504 -8.418 14.932 1.00 85.19 130 ARG A C 1
ATOM 1068 O O . ARG A 1 130 ? -14.878 -8.619 13.891 1.00 85.19 130 ARG A O 1
ATOM 1075 N N . THR A 1 131 ? -16.830 -8.532 15.006 1.00 88.88 131 THR A N 1
ATOM 1076 C CA . THR A 1 131 ? -17.648 -8.901 13.844 1.00 88.88 131 THR A CA 1
ATOM 1077 C C . THR A 1 131 ? -17.515 -7.858 12.740 1.00 88.88 131 THR A C 1
ATOM 1079 O O . THR A 1 131 ? -17.317 -8.213 11.583 1.00 88.88 131 THR A O 1
ATOM 1082 N N . CYS A 1 132 ? -17.556 -6.570 13.086 1.00 90.19 132 CYS A N 1
ATOM 1083 C CA . CYS A 1 132 ? -17.437 -5.503 12.097 1.00 90.19 132 CYS A CA 1
ATOM 1084 C C . CYS A 1 132 ? -16.050 -5.457 11.447 1.00 90.19 132 CYS A C 1
ATOM 1086 O O . CYS A 1 132 ? -15.959 -5.326 10.232 1.00 90.19 132 CYS A O 1
ATOM 1088 N N . LEU A 1 133 ? -14.980 -5.616 12.233 1.00 91.88 133 LEU A N 1
ATOM 1089 C CA . LEU A 1 133 ? -13.619 -5.682 11.704 1.00 91.88 133 LEU A CA 1
ATOM 1090 C C . LEU A 1 133 ? -13.461 -6.857 10.733 1.00 91.88 133 LEU A C 1
ATOM 1092 O O . LEU A 1 133 ? -12.884 -6.693 9.665 1.00 91.88 133 LEU A O 1
ATOM 1096 N N . THR A 1 134 ? -14.028 -8.018 11.068 1.00 91.94 134 THR A N 1
ATOM 1097 C CA . THR A 1 134 ? -14.027 -9.189 10.178 1.00 91.94 134 THR A CA 1
ATOM 1098 C C . THR A 1 134 ? -14.712 -8.868 8.849 1.00 91.94 134 THR A C 1
ATOM 1100 O O . THR A 1 134 ? -14.162 -9.161 7.791 1.00 91.94 134 THR A O 1
ATOM 1103 N N . TRP A 1 135 ? -15.869 -8.201 8.886 1.00 95.25 135 TRP A N 1
ATOM 1104 C CA . TRP A 1 135 ? -16.556 -7.759 7.671 1.00 95.25 135 TRP A CA 1
ATOM 1105 C C . TRP A 1 135 ? -15.741 -6.755 6.856 1.00 95.25 135 TRP A C 1
ATOM 1107 O O . TRP A 1 135 ? -15.674 -6.896 5.639 1.00 95.25 135 TRP A O 1
ATOM 1117 N N . TYR A 1 136 ? -15.076 -5.788 7.492 1.00 95.31 136 TYR A N 1
ATOM 1118 C CA . TYR A 1 136 ? -14.193 -4.861 6.779 1.00 95.31 136 TYR A CA 1
ATOM 1119 C C . TYR A 1 136 ? -13.030 -5.584 6.101 1.00 95.31 136 TYR A C 1
ATOM 1121 O O . TYR A 1 136 ? -12.750 -5.318 4.936 1.00 95.31 136 TYR A O 1
ATOM 1129 N N . MET A 1 137 ? -12.394 -6.532 6.796 1.00 94.56 137 MET A N 1
ATOM 1130 C CA . MET A 1 137 ? -11.306 -7.340 6.237 1.00 94.56 137 MET A CA 1
ATOM 1131 C C . MET A 1 137 ? -11.774 -8.152 5.028 1.00 94.56 137 MET A C 1
ATOM 1133 O O . MET A 1 137 ? -11.081 -8.181 4.015 1.00 94.56 137 MET A O 1
ATOM 1137 N N . LEU A 1 138 ? -12.953 -8.778 5.112 1.00 95.94 138 LEU A N 1
ATOM 1138 C CA . LEU A 1 138 ? -13.519 -9.554 4.008 1.00 95.94 138 LEU A CA 1
ATOM 1139 C C . LEU A 1 138 ? -13.887 -8.672 2.813 1.00 95.94 138 LEU A C 1
ATOM 1141 O O . LEU A 1 138 ? -13.550 -9.014 1.685 1.00 95.94 138 LEU A O 1
ATOM 1145 N N . LEU A 1 139 ? -14.552 -7.539 3.047 1.00 97.00 139 LEU A N 1
ATOM 1146 C CA . LEU A 1 139 ? -15.004 -6.655 1.974 1.00 97.00 139 LEU A CA 1
ATOM 1147 C C . LEU A 1 139 ? -13.832 -5.945 1.300 1.00 97.00 139 LEU A C 1
ATOM 1149 O O . LEU A 1 139 ? -13.675 -6.046 0.088 1.00 97.00 139 LEU A O 1
ATOM 1153 N N . ILE A 1 140 ? -12.989 -5.255 2.070 1.00 97.31 140 ILE A N 1
ATOM 1154 C CA . ILE A 1 140 ? -11.871 -4.493 1.507 1.00 97.31 140 ILE A CA 1
ATOM 1155 C C . ILE A 1 140 ? -10.821 -5.450 0.948 1.00 97.31 140 ILE A C 1
ATOM 1157 O O . ILE A 1 140 ? -10.388 -5.275 -0.185 1.00 97.31 140 ILE A O 1
ATOM 1161 N N . GLY A 1 141 ? -10.468 -6.504 1.691 1.00 94.88 141 GLY A N 1
ATOM 1162 C CA . GLY A 1 141 ? -9.537 -7.523 1.210 1.00 94.88 141 GLY A CA 1
ATOM 1163 C C . GLY A 1 141 ? -10.049 -8.230 -0.045 1.00 94.88 141 GLY A C 1
ATOM 1164 O O . GLY A 1 141 ? -9.293 -8.401 -0.998 1.00 94.88 141 GLY A O 1
ATOM 1165 N N . GLY A 1 142 ? -11.339 -8.575 -0.089 1.00 95.81 142 GLY A N 1
ATOM 1166 C CA . GLY A 1 142 ? -11.976 -9.175 -1.260 1.00 95.81 142 GLY A CA 1
ATOM 1167 C C . GLY A 1 142 ? -11.957 -8.256 -2.481 1.00 95.81 142 GLY A C 1
ATOM 1168 O O . GLY A 1 142 ? -11.587 -8.700 -3.565 1.00 95.81 142 GLY A O 1
ATOM 1169 N N . VAL A 1 143 ? -12.278 -6.970 -2.309 1.00 96.94 143 VAL A N 1
ATOM 1170 C CA . VAL A 1 143 ? -12.194 -5.970 -3.387 1.00 96.94 143 VAL A CA 1
ATOM 1171 C C . VAL A 1 143 ? -10.753 -5.806 -3.872 1.00 96.94 143 VAL A C 1
ATOM 1173 O O . VAL A 1 143 ? -10.520 -5.827 -5.077 1.00 96.94 143 VAL A O 1
ATOM 1176 N N . SER A 1 144 ? -9.774 -5.710 -2.968 1.00 96.31 144 SER A N 1
ATOM 1177 C CA . SER A 1 144 ? -8.356 -5.603 -3.336 1.00 96.31 144 SER A CA 1
ATOM 1178 C C . SER A 1 144 ? -7.862 -6.825 -4.116 1.00 96.31 144 SER A C 1
ATOM 1180 O O . SER A 1 144 ? -7.204 -6.669 -5.142 1.00 96.31 144 SER A O 1
ATOM 1182 N N . ILE A 1 145 ? -8.214 -8.040 -3.68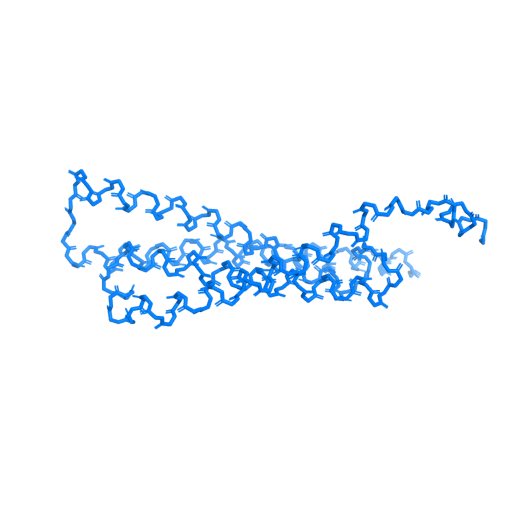2 1.00 96.00 145 ILE A N 1
ATOM 1183 C CA . ILE A 1 145 ? -7.892 -9.270 -4.422 1.00 96.00 145 ILE A CA 1
ATOM 1184 C C . ILE A 1 145 ? -8.588 -9.262 -5.787 1.00 96.00 145 ILE A C 1
ATOM 1186 O O . ILE A 1 145 ? -7.957 -9.588 -6.788 1.00 96.00 145 ILE A O 1
ATOM 1190 N N . GLY A 1 146 ? -9.857 -8.852 -5.845 1.00 96.62 146 GLY A N 1
ATOM 1191 C CA . GLY A 1 146 ? -10.617 -8.747 -7.089 1.00 96.62 146 GLY A CA 1
ATOM 1192 C C . GLY A 1 146 ? -9.967 -7.806 -8.105 1.00 96.62 146 GLY A C 1
ATOM 1193 O O . GLY A 1 146 ? -9.839 -8.176 -9.269 1.00 96.62 146 GLY A O 1
ATOM 1194 N N . ILE A 1 147 ? -9.494 -6.634 -7.665 1.00 95.06 147 ILE A N 1
ATOM 1195 C CA . ILE A 1 147 ? -8.754 -5.682 -8.511 1.00 95.06 147 ILE A CA 1
ATOM 1196 C C . ILE A 1 147 ? -7.478 -6.329 -9.054 1.00 95.06 147 ILE A C 1
ATOM 1198 O O . ILE A 1 147 ? -7.254 -6.317 -10.264 1.00 95.06 147 ILE A O 1
ATOM 1202 N N . LEU A 1 148 ? -6.665 -6.936 -8.185 1.00 94.75 148 LEU A N 1
ATOM 1203 C CA . LEU A 1 148 ? -5.410 -7.564 -8.598 1.00 94.75 148 LEU A CA 1
ATOM 1204 C C . LEU A 1 148 ? -5.646 -8.701 -9.601 1.00 94.75 148 LEU A C 1
ATOM 1206 O O . LEU A 1 148 ? -4.977 -8.771 -10.630 1.00 94.75 148 LEU A O 1
ATOM 1210 N N . VAL A 1 149 ? -6.624 -9.569 -9.331 1.00 95.44 149 VAL A N 1
ATOM 1211 C CA . VAL A 1 149 ? -7.005 -10.664 -10.233 1.00 95.44 149 VAL A CA 1
ATOM 1212 C C . VAL A 1 149 ? -7.499 -10.119 -11.569 1.00 95.44 149 VAL A C 1
ATOM 1214 O O . VAL A 1 149 ? -7.096 -10.634 -12.606 1.00 95.44 149 VAL A O 1
ATOM 1217 N N . ALA A 1 150 ? -8.321 -9.066 -11.575 1.00 95.00 150 ALA A N 1
ATOM 1218 C CA . ALA A 1 150 ? -8.804 -8.464 -12.813 1.00 95.00 150 ALA A CA 1
ATOM 1219 C C . ALA A 1 150 ? -7.647 -7.935 -13.678 1.00 95.00 150 ALA A C 1
ATOM 1221 O O . ALA A 1 150 ? -7.612 -8.209 -14.876 1.00 95.00 150 ALA A O 1
ATOM 1222 N N . LEU A 1 151 ? -6.671 -7.247 -13.075 1.00 92.88 151 LEU A N 1
ATOM 1223 C CA . LEU A 1 151 ? -5.483 -6.752 -13.782 1.00 92.88 151 LEU A CA 1
ATOM 1224 C C . LEU A 1 151 ? -4.650 -7.896 -14.382 1.00 92.88 151 LEU A C 1
ATOM 1226 O O . LEU A 1 151 ? -4.243 -7.815 -15.541 1.00 92.88 151 LEU A O 1
ATOM 1230 N N . LEU A 1 152 ? -4.461 -8.989 -13.637 1.00 92.06 152 LEU A N 1
ATOM 1231 C CA . LEU A 1 152 ? -3.751 -10.181 -14.117 1.00 92.06 152 LEU A CA 1
ATOM 1232 C C . LEU A 1 152 ? -4.511 -10.915 -15.233 1.00 92.06 152 LEU A C 1
ATOM 1234 O O . LEU A 1 152 ? -3.903 -11.400 -16.185 1.00 92.06 152 LEU A O 1
ATOM 1238 N N . VAL A 1 153 ? -5.842 -10.988 -15.150 1.00 93.44 153 VAL A N 1
ATOM 1239 C CA . VAL A 1 153 ? -6.678 -11.581 -16.205 1.00 93.44 153 VAL A CA 1
ATOM 1240 C C . VAL A 1 153 ? -6.606 -10.746 -17.481 1.00 93.44 153 VAL A C 1
ATOM 1242 O O . VAL A 1 153 ? -6.472 -11.313 -18.563 1.00 93.44 153 VAL A O 1
ATOM 1245 N N . ILE A 1 154 ? -6.648 -9.415 -17.370 1.00 91.62 154 ILE A N 1
ATOM 1246 C CA . ILE A 1 154 ? -6.484 -8.507 -18.514 1.00 91.62 154 ILE A CA 1
ATOM 1247 C C . ILE A 1 154 ? -5.102 -8.692 -19.151 1.00 91.62 154 ILE A C 1
ATOM 1249 O O . ILE A 1 154 ? -5.005 -8.783 -20.374 1.00 91.62 154 ILE A O 1
ATOM 1253 N N . GLU A 1 155 ? -4.043 -8.805 -18.343 1.00 90.38 155 GLU A N 1
ATOM 1254 C CA . GLU A 1 155 ? -2.691 -9.102 -18.828 1.00 90.38 155 GLU A CA 1
ATOM 1255 C C . GLU A 1 155 ? -2.652 -10.425 -19.605 1.00 90.38 155 GLU A C 1
ATOM 1257 O O . GLU A 1 155 ? -2.171 -10.461 -20.737 1.00 90.38 155 GLU A O 1
ATOM 1262 N N . TYR A 1 156 ? -3.194 -11.499 -19.028 1.00 89.25 156 TYR A N 1
ATOM 1263 C CA . TYR A 1 156 ? -3.205 -12.821 -19.653 1.00 89.25 156 TYR A CA 1
ATOM 1264 C C . TYR A 1 156 ? -4.039 -12.864 -20.941 1.00 89.25 156 TYR A C 1
ATOM 1266 O O . TYR A 1 156 ? -3.642 -13.473 -21.932 1.00 89.25 156 TYR A O 1
ATOM 1274 N N . ALA A 1 157 ? -5.192 -12.194 -20.960 1.00 89.12 157 ALA A N 1
ATOM 1275 C CA . ALA A 1 157 ? -6.008 -12.080 -22.163 1.00 89.12 157 ALA A CA 1
ATOM 1276 C C . ALA A 1 157 ? -5.272 -11.299 -23.266 1.00 89.12 157 ALA A C 1
ATOM 1278 O O . ALA A 1 157 ? -5.306 -11.696 -24.431 1.00 89.12 157 ALA A O 1
ATOM 1279 N N . GLY A 1 158 ? -4.562 -10.226 -22.903 1.00 83.62 158 GLY A N 1
ATOM 1280 C CA . GLY A 1 158 ? -3.763 -9.433 -23.836 1.00 83.62 158 GLY A CA 1
ATOM 1281 C C . GLY A 1 158 ? -2.627 -10.229 -24.484 1.00 83.62 158 GLY A C 1
ATOM 1282 O O . GLY A 1 158 ? -2.450 -10.159 -25.702 1.00 83.62 158 GLY A O 1
ATOM 1283 N N . THR A 1 159 ? -1.895 -11.034 -23.706 1.00 82.75 159 THR A N 1
ATOM 1284 C CA . THR A 1 159 ? -0.807 -11.872 -24.242 1.00 82.75 159 THR A CA 1
ATOM 1285 C C . THR A 1 159 ? -1.326 -12.973 -25.164 1.00 82.75 159 THR A C 1
ATOM 1287 O O . THR A 1 159 ? -0.709 -13.244 -26.194 1.00 82.75 159 THR A O 1
ATOM 1290 N N . MET A 1 160 ? -2.488 -13.561 -24.859 1.00 78.19 160 MET A N 1
ATOM 1291 C CA . MET A 1 160 ? -3.131 -14.553 -25.727 1.00 78.19 160 MET A CA 1
ATOM 1292 C C . MET A 1 160 ? -3.524 -13.973 -27.087 1.00 78.19 160 MET A C 1
ATOM 1294 O O . MET A 1 160 ? -3.262 -14.590 -28.119 1.00 78.19 160 MET A O 1
ATOM 1298 N N . VAL A 1 161 ? -4.100 -12.768 -27.112 1.00 78.50 161 VAL A N 1
ATOM 1299 C CA . VAL A 1 161 ? -4.470 -12.091 -28.367 1.00 78.50 161 VAL A CA 1
ATOM 1300 C C . VAL A 1 161 ? -3.235 -11.779 -29.217 1.00 78.50 161 VAL A C 1
ATOM 1302 O O . VAL A 1 161 ? -3.254 -12.001 -30.427 1.00 78.50 161 VAL A O 1
ATOM 1305 N N . GLN A 1 162 ? -2.139 -11.322 -28.603 1.00 73.25 162 GLN A N 1
ATOM 1306 C CA . GLN A 1 162 ? -0.877 -11.089 -29.316 1.00 73.25 162 GLN A CA 1
ATOM 1307 C C . GLN A 1 162 ? -0.270 -12.385 -29.878 1.00 73.25 162 GLN A C 1
ATOM 1309 O O . GLN A 1 162 ? 0.236 -12.384 -31.001 1.00 73.25 162 GLN A O 1
ATOM 1314 N N . GLY A 1 163 ? -0.350 -13.492 -29.135 1.00 69.31 163 GLY A N 1
ATOM 1315 C CA . GLY A 1 163 ? 0.103 -14.811 -29.588 1.00 69.31 163 GLY A CA 1
ATOM 1316 C C . GLY A 1 163 ? -0.650 -15.323 -30.820 1.00 69.31 163 GLY A C 1
ATOM 1317 O O . GLY A 1 163 ? -0.037 -15.875 -31.724 1.00 69.31 163 GLY A O 1
ATOM 1318 N N . VAL A 1 164 ? -1.962 -15.085 -30.899 1.00 65.31 164 VAL A N 1
ATOM 1319 C CA . VAL A 1 164 ? -2.779 -15.452 -32.072 1.00 65.31 164 VAL A CA 1
ATOM 1320 C C . VAL A 1 164 ? -2.471 -14.575 -33.290 1.00 65.31 164 VAL A C 1
ATOM 1322 O O . VAL A 1 164 ? -2.470 -15.072 -34.406 1.00 65.31 164 VAL A O 1
ATOM 1325 N N . LEU A 1 165 ? -2.192 -13.282 -33.099 1.00 63.09 165 LEU A N 1
ATOM 1326 C CA . LEU A 1 165 ? -1.861 -12.352 -34.193 1.00 63.09 165 LEU A CA 1
ATOM 1327 C C . LEU A 1 165 ? -0.452 -12.551 -34.779 1.00 63.09 165 LEU A C 1
ATOM 1329 O O . LEU A 1 165 ? -0.141 -11.978 -35.822 1.00 63.09 165 LEU A O 1
ATOM 1333 N N . SER A 1 166 ? 0.410 -13.299 -34.088 1.00 59.94 166 SER A N 1
ATOM 1334 C CA . SER A 1 166 ? 1.800 -13.568 -34.481 1.00 59.94 166 SER A CA 1
ATOM 1335 C C . SER A 1 166 ? 2.024 -14.982 -35.035 1.00 59.94 166 SER A C 1
ATOM 1337 O O . SER A 1 166 ? 3.149 -15.291 -35.432 1.00 59.94 166 SER A O 1
ATOM 1339 N N . ALA A 1 167 ? 0.974 -15.808 -35.076 1.00 53.41 167 ALA A N 1
ATOM 1340 C CA . ALA A 1 167 ? 0.944 -17.141 -35.678 1.00 53.41 167 ALA A CA 1
ATOM 1341 C C . ALA A 1 167 ? 0.289 -17.097 -37.067 1.00 53.41 167 ALA A C 1
ATOM 1343 O O . ALA A 1 167 ? 0.751 -17.859 -37.945 1.00 53.41 167 ALA A O 1
#

Foldseek 3Di:
DVVVVVVVPCPDDVVVVVVLVVLLVVLVVLLVVLVCCLPPVQDPVCLQQAQLSVLVSQLSVLSNQLSVLVNVLSVVCVVVVVDQDCVPVSNVLSVLSNVLSVQLNVLSVVVNVVSVVCCVPPNDDRVVRNVVNVVSCCVSVVVSVVSSVVSVVVVVVVVVVVVVVVD

Sequence (167 aa):
MAHRHLLSHLEWPPEAEGMLFRYVVALAVSAGMTLCTCFTVFKWENVKSDAGHGTMFMVFFCWFVWSVATLCRTLVVYTNDRIDSLEHLTIRHLTFVTETFFNAISLWFMVAAYEFQRRALCPRNERSHRTCLTWYMLLIGGVSIGILVALLVIEYAGTMVQGVLSA

Secondary structure (DSSP, 8-state):
-TTHHHHTT----HHHHHHHHHHHHHHHHHHHHHHHHHHHT--HHHHHH-HHHHHHHHHHHHHHHHHHHHHHHHHHHHHTTT---TTSHHHHHHHHHHHHHHHHHHHHHHHHHHHHHHHHHS---HHHHHHHHHHHHHHHHHHHHHHHHHHHHHHHHHHHHHHHHT-

Organism: NCBI:txid120398